Protein AF-A0A533V536-F1 (afdb_monomer)

Radius of gyration: 17.75 Å; Cα contacts (8 Å, |Δi|>4): 137; chains: 1; bounding box: 51×22×49 Å

Mean predicted aligned error: 4.49 Å

Solvent-accessible surface area (backbone atoms only — not comparable to full-atom values): 6912 Å² total; per-residue (Å²): 113,80,58,81,37,83,67,52,29,56,37,48,52,51,14,52,52,26,40,50,53,20,46,48,42,24,49,53,39,43,47,24,67,75,71,72,44,82,52,85,87,42,62,44,43,54,36,20,67,76,65,72,34,43,61,57,8,48,53,50,29,53,51,49,20,49,53,27,39,52,53,16,48,54,31,56,67,73,46,70,86,85,46,81,59,53,66,56,51,55,53,51,53,50,50,48,55,49,51,34,52,48,35,55,47,50,40,60,76,67,61,42,46,67,59,51,44,52,52,50,53,51,53,56,56,58,65,73,75,110

pLDDT: mean 92.48, std 9.75, range [44.91, 98.56]

Structure (mmCIF, N/CA/C/O backbone):
data_AF-A0A533V536-F1
#
_entry.id   AF-A0A533V536-F1
#
loop_
_atom_site.group_PDB
_atom_site.id
_atom_site.type_symbol
_atom_site.label_atom_id
_atom_site.label_alt_id
_atom_site.label_comp_id
_atom_site.label_asym_id
_atom_site.label_entity_id
_atom_site.label_seq_id
_atom_site.pdbx_PDB_ins_code
_atom_site.Cartn_x
_atom_site.Cartn_y
_atom_site.Cartn_z
_atom_site.occupancy
_atom_site.B_iso_or_equiv
_atom_site.auth_seq_id
_atom_site.auth_comp_id
_atom_site.auth_asym_id
_atom_site.auth_atom_id
_atom_site.pdbx_PDB_model_num
ATOM 1 N N . MET A 1 1 ? 10.601 7.431 -29.265 1.00 54.94 1 MET A N 1
ATOM 2 C CA . MET A 1 1 ? 11.005 6.945 -27.924 1.00 54.94 1 MET A CA 1
ATOM 3 C C . MET A 1 1 ? 10.477 5.536 -27.743 1.00 54.94 1 MET A C 1
ATOM 5 O O . MET A 1 1 ? 9.325 5.312 -28.085 1.00 54.94 1 MET A O 1
ATOM 9 N N . ALA A 1 2 ? 11.286 4.614 -27.218 1.00 57.59 2 ALA A N 1
ATOM 10 C CA . ALA A 1 2 ? 10.898 3.209 -27.036 1.00 57.59 2 ALA A CA 1
ATOM 11 C C . ALA A 1 2 ? 9.645 3.020 -26.150 1.00 57.59 2 ALA A C 1
ATOM 13 O O . ALA A 1 2 ? 8.898 2.075 -26.355 1.00 57.59 2 ALA A O 1
ATOM 14 N N . LEU A 1 3 ? 9.366 3.957 -25.233 1.00 62.12 3 LEU A N 1
ATOM 15 C CA . LEU A 1 3 ? 8.179 3.942 -24.366 1.00 62.12 3 LEU A CA 1
ATOM 16 C C . LEU A 1 3 ? 6.879 4.430 -25.029 1.00 62.12 3 LEU A C 1
ATOM 18 O O . LEU A 1 3 ? 5.830 4.283 -24.426 1.00 62.12 3 LEU A O 1
ATOM 22 N N . ASN A 1 4 ? 6.904 5.000 -26.240 1.00 72.12 4 ASN A N 1
ATOM 23 C CA . ASN A 1 4 ? 5.678 5.495 -26.899 1.00 72.12 4 ASN A CA 1
ATOM 24 C C . ASN A 1 4 ? 4.942 4.424 -27.713 1.00 72.12 4 ASN A C 1
ATOM 26 O O . ASN A 1 4 ? 3.909 4.717 -28.312 1.00 72.12 4 ASN A O 1
ATOM 30 N N . LEU A 1 5 ? 5.477 3.205 -27.778 1.00 76.12 5 LEU A N 1
ATOM 31 C CA . LEU A 1 5 ? 4.921 2.122 -28.578 1.00 76.12 5 LEU A CA 1
ATOM 32 C C . LEU A 1 5 ? 4.514 0.963 -27.670 1.00 76.12 5 LEU A C 1
ATOM 34 O O . LEU A 1 5 ? 5.230 0.598 -26.734 1.00 76.12 5 LEU A O 1
ATOM 38 N N . SER A 1 6 ? 3.352 0.384 -27.961 1.00 80.94 6 SER A N 1
ATOM 39 C CA . SER A 1 6 ? 2.950 -0.895 -27.377 1.00 80.94 6 SER A CA 1
ATOM 40 C C . SER A 1 6 ? 3.942 -1.979 -27.837 1.00 80.94 6 SER A C 1
ATOM 42 O O . SER A 1 6 ? 4.389 -1.932 -28.988 1.00 80.94 6 SER A O 1
ATOM 44 N N . PRO A 1 7 ? 4.352 -2.923 -26.968 1.00 87.38 7 PRO A N 1
ATOM 45 C CA . PRO A 1 7 ? 3.818 -3.197 -25.626 1.00 87.38 7 PRO A CA 1
ATOM 46 C C . PRO A 1 7 ? 4.522 -2.459 -24.475 1.00 87.38 7 PRO A C 1
ATOM 48 O O . PRO A 1 7 ? 4.046 -2.491 -23.343 1.00 87.38 7 PRO A O 1
ATOM 51 N N . LEU A 1 8 ? 5.652 -1.793 -24.729 1.00 87.25 8 LEU A N 1
ATOM 52 C CA . LEU A 1 8 ? 6.481 -1.193 -23.674 1.00 87.25 8 LEU A CA 1
ATOM 53 C C . LEU A 1 8 ? 5.768 -0.059 -22.933 1.00 87.25 8 LEU A C 1
ATOM 55 O O . LEU A 1 8 ? 5.932 0.079 -21.721 1.00 87.25 8 LEU A O 1
ATOM 59 N N . ASN A 1 9 ? 4.957 0.718 -23.654 1.00 89.75 9 ASN A N 1
ATOM 60 C CA . ASN A 1 9 ? 4.137 1.769 -23.061 1.00 89.75 9 ASN A CA 1
ATOM 61 C C . ASN A 1 9 ? 3.159 1.205 -22.013 1.00 89.75 9 ASN A C 1
ATOM 63 O O . ASN A 1 9 ? 3.095 1.664 -20.872 1.00 89.75 9 ASN A O 1
ATOM 67 N N . ASP A 1 10 ? 2.449 0.143 -22.393 1.00 92.12 10 ASP A N 1
ATOM 68 C CA . ASP A 1 10 ? 1.419 -0.482 -21.565 1.00 92.12 10 ASP A CA 1
ATOM 69 C C . ASP A 1 10 ? 2.029 -1.105 -20.307 1.00 92.12 10 ASP A C 1
ATOM 71 O O . ASP A 1 10 ? 1.501 -0.943 -19.207 1.00 92.12 10 ASP A O 1
ATOM 75 N N . ILE A 1 11 ? 3.191 -1.752 -20.452 1.00 92.44 11 ILE A N 1
ATOM 76 C CA . ILE A 1 11 ? 3.960 -2.308 -19.332 1.00 92.44 11 ILE A CA 1
ATOM 77 C C . ILE A 1 11 ? 4.363 -1.199 -18.356 1.00 92.44 11 ILE A C 1
ATOM 79 O O . ILE A 1 11 ? 4.145 -1.329 -17.150 1.00 92.44 11 ILE A O 1
ATOM 83 N N . PHE A 1 12 ? 4.924 -0.097 -18.862 1.00 92.94 12 PHE A N 1
ATOM 84 C CA . PHE A 1 12 ? 5.347 1.018 -18.019 1.00 92.94 12 PHE A CA 1
ATOM 85 C C . PHE A 1 12 ? 4.163 1.627 -17.260 1.00 92.94 12 PHE A C 1
ATOM 87 O O . PHE A 1 12 ? 4.221 1.765 -16.036 1.00 92.94 12 PHE A O 1
ATOM 94 N N . HIS A 1 13 ? 3.069 1.945 -17.957 1.00 93.81 13 HIS A N 1
ATOM 95 C CA . HIS A 1 13 ? 1.881 2.525 -17.334 1.00 93.81 13 HIS A CA 1
ATOM 96 C C . HIS A 1 13 ? 1.236 1.590 -16.315 1.00 93.81 13 HIS A C 1
ATOM 98 O O . HIS A 1 13 ? 0.871 2.048 -15.232 1.00 93.81 13 HIS A O 1
ATOM 104 N N . LEU A 1 14 ? 1.149 0.291 -16.613 1.00 95.19 14 LEU A N 1
ATOM 105 C CA . LEU A 1 14 ? 0.659 -0.700 -15.662 1.00 95.19 14 LEU A CA 1
ATOM 106 C C . LEU A 1 14 ? 1.527 -0.718 -14.400 1.00 95.19 14 LEU A C 1
ATOM 108 O O . LEU A 1 14 ? 0.997 -0.632 -13.294 1.00 95.19 14 LEU A O 1
ATOM 112 N N . GLY A 1 15 ? 2.853 -0.772 -14.553 1.00 96.12 15 GLY A N 1
ATOM 113 C CA . GLY A 1 15 ? 3.778 -0.758 -13.422 1.00 96.12 15 GLY A CA 1
ATOM 114 C C . GLY A 1 15 ? 3.629 0.493 -12.556 1.00 96.12 15 GLY A C 1
ATOM 115 O O . GLY A 1 15 ? 3.536 0.397 -11.332 1.00 96.12 15 GLY A O 1
ATOM 116 N N . MET A 1 16 ? 3.537 1.670 -13.181 1.00 96.88 16 MET A N 1
ATOM 117 C CA . MET A 1 16 ? 3.344 2.932 -12.461 1.00 96.88 16 MET A C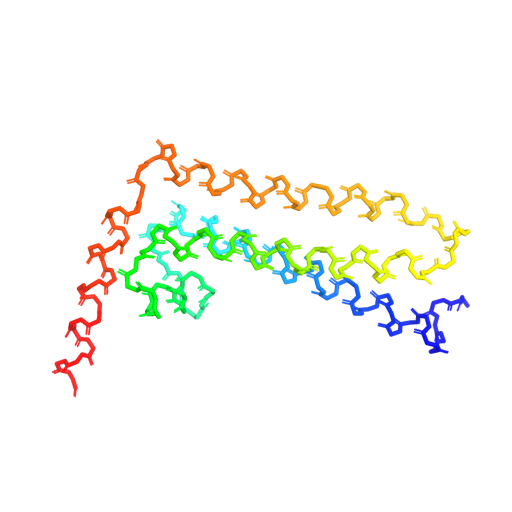A 1
ATOM 118 C C . MET A 1 16 ? 1.980 3.004 -11.768 1.00 96.88 16 MET A C 1
ATOM 120 O O . MET A 1 16 ? 1.906 3.454 -10.626 1.00 96.88 16 MET A O 1
ATOM 124 N N . ALA A 1 17 ? 0.913 2.515 -12.406 1.00 97.88 17 ALA A N 1
ATOM 125 C CA . ALA A 1 17 ? -0.413 2.452 -11.795 1.00 97.88 17 ALA A CA 1
ATOM 126 C C . ALA A 1 17 ? -0.406 1.563 -10.543 1.00 97.88 17 ALA A C 1
ATOM 128 O O . ALA A 1 17 ? -0.936 1.948 -9.504 1.00 97.88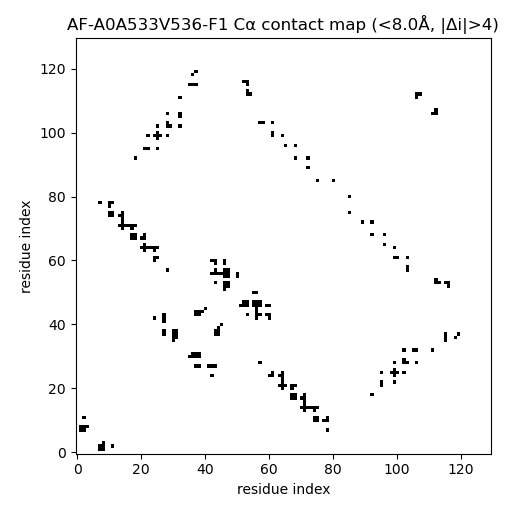 17 ALA A O 1
ATOM 129 N N . LYS A 1 18 ? 0.267 0.408 -10.591 1.00 98.19 18 LYS A N 1
ATOM 130 C CA . LYS A 1 18 ? 0.415 -0.472 -9.422 1.00 98.19 18 LYS A CA 1
ATOM 131 C C . LYS A 1 18 ? 1.249 0.165 -8.314 1.00 98.19 18 LYS A C 1
ATOM 133 O O . LYS A 1 18 ? 0.883 0.075 -7.145 1.00 98.19 18 LYS A O 1
ATOM 138 N N . ALA A 1 19 ? 2.322 0.874 -8.656 1.00 98.06 19 ALA A N 1
ATOM 139 C CA . ALA A 1 19 ? 3.075 1.640 -7.667 1.00 98.06 19 ALA A CA 1
ATOM 140 C C . ALA A 1 19 ? 2.205 2.721 -6.998 1.00 98.06 19 ALA A C 1
ATOM 142 O O . ALA A 1 19 ? 2.263 2.876 -5.779 1.00 98.06 19 ALA A O 1
ATOM 143 N N . ALA A 1 20 ? 1.355 3.416 -7.759 1.00 97.94 20 ALA A N 1
ATOM 144 C CA . ALA A 1 20 ? 0.426 4.409 -7.221 1.00 97.94 20 ALA A CA 1
ATOM 145 C C . ALA A 1 20 ? -0.618 3.787 -6.275 1.00 97.94 20 ALA A C 1
ATOM 147 O O . ALA A 1 20 ? -0.847 4.311 -5.187 1.00 97.94 20 ALA A O 1
ATOM 148 N N . GLU A 1 21 ? -1.186 2.631 -6.625 1.00 98.12 21 GLU A N 1
ATOM 149 C CA . GLU A 1 21 ? -2.083 1.874 -5.738 1.00 98.12 21 GLU A CA 1
ATOM 150 C C . GLU A 1 21 ? -1.385 1.453 -4.431 1.00 98.12 21 GLU A C 1
ATOM 152 O O . GLU A 1 21 ? -1.976 1.509 -3.352 1.00 98.12 21 GLU A O 1
ATOM 157 N N . CYS A 1 22 ? -0.099 1.083 -4.499 1.00 98.19 22 CYS A N 1
ATOM 158 C CA . CYS A 1 22 ? 0.707 0.791 -3.312 1.00 98.19 22 CYS A CA 1
ATOM 159 C C . CYS A 1 22 ? 0.847 2.013 -2.391 1.00 98.19 22 CYS A C 1
ATOM 161 O O . CYS A 1 22 ? 0.673 1.875 -1.178 1.00 98.19 22 CYS A O 1
ATOM 163 N N . VAL A 1 23 ? 1.118 3.198 -2.951 1.00 98.06 23 VAL A N 1
ATOM 164 C CA . VAL A 1 23 ? 1.135 4.461 -2.190 1.00 98.06 23 VAL A CA 1
ATOM 165 C 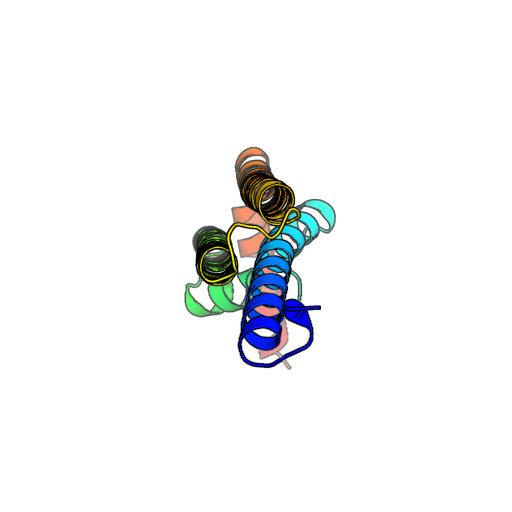C . VAL A 1 23 ? -0.233 4.721 -1.561 1.00 98.06 23 VAL A C 1
ATOM 167 O O . VAL A 1 23 ? -0.305 5.093 -0.393 1.00 98.06 23 VAL A O 1
ATOM 170 N N . GLY A 1 24 ? -1.317 4.442 -2.291 1.00 97.44 24 GLY A N 1
ATOM 171 C CA . GLY A 1 24 ? -2.687 4.529 -1.787 1.00 97.44 24 GLY A CA 1
ATOM 172 C C . GLY A 1 24 ? -2.899 3.745 -0.489 1.00 97.44 24 GLY A C 1
ATOM 173 O O . GLY A 1 24 ? -3.455 4.288 0.461 1.00 97.44 24 GLY A O 1
ATOM 174 N N . CYS A 1 25 ? -2.378 2.516 -0.392 1.00 97.81 25 CYS A N 1
ATOM 175 C CA . CYS A 1 25 ? -2.440 1.734 0.849 1.00 97.81 25 CYS A CA 1
ATOM 176 C C . CYS A 1 25 ? -1.725 2.419 2.026 1.00 97.81 25 CYS A C 1
ATOM 178 O O . CYS A 1 25 ? -2.189 2.328 3.162 1.00 97.81 25 CYS A O 1
ATOM 180 N N . GLY A 1 26 ? -0.596 3.089 1.778 1.00 97.81 26 GLY A N 1
ATOM 181 C CA . GLY A 1 26 ? 0.103 3.884 2.789 1.00 97.81 26 GLY A CA 1
ATOM 182 C C . GLY A 1 26 ? -0.684 5.120 3.208 1.00 97.81 26 GLY A C 1
ATOM 183 O O . GLY A 1 26 ? -0.860 5.341 4.405 1.00 97.81 26 GLY A O 1
ATOM 184 N N . ASN A 1 27 ? -1.240 5.848 2.236 1.00 97.94 27 ASN A N 1
ATOM 185 C CA . ASN A 1 27 ? -2.067 7.030 2.478 1.00 97.94 27 ASN A CA 1
ATOM 186 C C . ASN A 1 27 ? -3.298 6.689 3.327 1.00 97.94 27 ASN A C 1
ATOM 188 O O . ASN A 1 27 ? -3.666 7.448 4.209 1.00 97.94 27 ASN A O 1
ATOM 192 N N . GLU A 1 28 ? -3.923 5.528 3.119 1.00 97.75 28 GLU A N 1
ATOM 193 C CA . GLU A 1 28 ? -5.044 5.074 3.954 1.00 97.75 28 GLU A CA 1
ATOM 194 C C . GLU A 1 28 ? -4.638 4.851 5.422 1.00 97.75 28 GLU A C 1
ATOM 196 O O . GLU A 1 28 ? -5.449 5.058 6.327 1.00 97.75 28 GLU A O 1
ATOM 201 N N . MET A 1 29 ? -3.396 4.420 5.671 1.00 97.69 29 MET A N 1
ATOM 202 C CA . MET A 1 29 ? -2.857 4.248 7.023 1.00 97.69 29 MET A CA 1
ATOM 203 C C . MET A 1 29 ? -2.477 5.588 7.650 1.00 97.69 29 MET A C 1
ATOM 205 O O . MET A 1 29 ? -2.797 5.815 8.816 1.00 97.69 29 MET A O 1
ATOM 209 N N . GLU A 1 30 ? -1.848 6.480 6.885 1.00 97.94 30 GLU A N 1
ATOM 210 C CA . GLU A 1 30 ? -1.585 7.860 7.300 1.00 97.94 30 GLU A CA 1
ATOM 211 C C . GLU A 1 30 ? -2.882 8.579 7.670 1.00 97.94 30 GLU A C 1
ATOM 213 O O . GLU A 1 30 ? -3.021 9.055 8.798 1.00 97.94 30 GLU A O 1
ATOM 218 N N . ASP A 1 31 ? -3.860 8.576 6.761 1.00 96.56 31 ASP A N 1
ATOM 219 C CA . ASP A 1 31 ? -5.173 9.181 6.958 1.00 96.56 31 ASP A CA 1
ATOM 220 C C . ASP A 1 31 ? -5.816 8.634 8.235 1.00 96.56 31 ASP A C 1
ATOM 222 O O . ASP A 1 31 ? -6.351 9.405 9.030 1.00 96.56 31 ASP A O 1
ATOM 226 N N . ALA A 1 32 ? -5.725 7.324 8.490 1.00 96.19 32 ALA A N 1
ATOM 227 C CA . ALA A 1 32 ? -6.268 6.732 9.708 1.00 96.19 32 ALA A CA 1
ATOM 228 C C . ALA A 1 32 ? -5.565 7.219 10.981 1.00 96.19 32 ALA A C 1
ATOM 230 O O . ALA A 1 32 ? -6.230 7.507 11.979 1.00 96.19 32 ALA A O 1
ATOM 231 N N . VAL A 1 33 ? -4.236 7.344 10.955 1.00 96.19 33 VAL A N 1
ATOM 232 C CA . VAL A 1 33 ? -3.449 7.857 12.086 1.00 96.19 33 VAL A CA 1
ATOM 233 C C . VAL A 1 33 ? -3.740 9.336 12.346 1.00 96.19 33 VAL A C 1
ATOM 235 O O . VAL A 1 33 ? -3.852 9.730 13.506 1.00 96.19 33 VAL A O 1
ATOM 238 N N . VAL A 1 34 ? -3.849 10.148 11.293 1.00 95.19 34 VAL A N 1
ATOM 239 C CA . VAL A 1 34 ? -4.014 11.607 11.387 1.00 95.19 34 VAL A CA 1
ATOM 240 C C . VAL A 1 34 ? -5.456 11.993 11.715 1.00 95.19 34 VAL A C 1
ATOM 242 O O . VAL A 1 34 ? -5.683 12.819 12.594 1.00 95.19 34 VAL A O 1
ATOM 245 N N . SER A 1 35 ? -6.436 11.392 11.037 1.00 91.12 35 SER A N 1
ATOM 246 C CA . SER A 1 35 ? -7.858 11.719 11.218 1.00 91.12 35 SER A CA 1
ATOM 247 C C . SER A 1 35 ? -8.515 10.990 12.393 1.00 91.12 35 SER A C 1
ATOM 249 O O . SER A 1 35 ? -9.593 11.384 12.833 1.00 91.12 35 SER A O 1
ATOM 251 N N . GLY A 1 36 ? -7.902 9.913 12.896 1.00 90.75 36 GLY A N 1
ATOM 252 C CA . GLY A 1 36 ? -8.504 9.070 13.927 1.00 90.75 36 GLY A CA 1
ATOM 253 C C . GLY A 1 36 ? -9.669 8.209 13.415 1.00 90.75 36 GLY A C 1
ATOM 254 O O . GLY A 1 36 ? -10.483 7.738 14.208 1.00 90.75 36 GLY A O 1
ATOM 255 N N . GLY A 1 37 ? -9.774 7.957 12.110 1.00 90.44 37 GLY A N 1
ATOM 256 C CA . GLY A 1 37 ? -10.857 7.149 11.550 1.00 90.44 37 GLY A CA 1
ATOM 257 C C . GLY A 1 37 ? -10.431 6.299 10.362 1.00 90.44 37 GLY A C 1
ATOM 258 O O . GLY A 1 37 ? -9.516 6.638 9.626 1.00 90.44 37 GLY A O 1
ATOM 259 N N . ILE A 1 38 ? -11.127 5.182 10.141 1.00 93.38 38 ILE A N 1
ATOM 260 C CA . ILE A 1 38 ? -10.939 4.394 8.920 1.00 93.38 38 ILE A CA 1
ATOM 261 C C . ILE A 1 38 ? -11.682 5.095 7.776 1.00 93.38 38 ILE A C 1
ATOM 263 O O . ILE A 1 38 ? -12.901 5.257 7.836 1.00 93.38 38 ILE A O 1
ATOM 267 N N . LYS A 1 39 ? -10.949 5.489 6.731 1.00 91.25 39 LYS A N 1
ATOM 268 C CA . LYS A 1 39 ? -11.491 6.166 5.545 1.00 91.25 39 LYS A CA 1
ATOM 269 C C . LYS A 1 39 ? -12.522 5.309 4.802 1.00 91.25 39 LYS A C 1
ATOM 271 O O . LYS A 1 39 ? -12.403 4.083 4.749 1.00 91.25 39 LYS A O 1
ATOM 276 N N . ILE A 1 40 ? -13.508 5.957 4.184 1.00 88.19 40 ILE A N 1
ATOM 277 C CA . ILE A 1 40 ? -14.543 5.317 3.361 1.00 88.19 40 ILE A CA 1
ATOM 278 C C . ILE A 1 40 ? -14.522 5.938 1.952 1.00 88.19 40 ILE A C 1
ATOM 280 O O . ILE A 1 40 ? -14.653 7.158 1.857 1.00 88.19 40 ILE A O 1
ATOM 284 N N . PRO A 1 41 ? -14.413 5.145 0.868 1.00 89.88 41 PRO A N 1
ATOM 285 C CA . PRO A 1 41 ? -14.029 3.729 0.832 1.00 89.88 41 PRO A CA 1
ATOM 286 C C . PRO A 1 41 ? -12.513 3.546 1.047 1.00 89.88 41 PRO A C 1
ATOM 288 O O . PRO A 1 41 ? -11.733 4.447 0.747 1.00 89.88 41 PRO A O 1
ATOM 291 N N . SER A 1 42 ? -12.092 2.390 1.574 1.00 94.94 42 SER A N 1
ATOM 292 C CA . SER A 1 42 ? -10.666 2.046 1.725 1.00 94.94 42 SER A CA 1
ATOM 293 C C . SER A 1 42 ? -10.425 0.539 1.891 1.00 94.94 42 SER A C 1
ATOM 295 O O . SER A 1 42 ? -11.334 -0.199 2.301 1.00 94.94 42 SER A O 1
ATOM 297 N N . TRP A 1 43 ? -9.198 0.065 1.635 1.00 97.81 43 TRP A N 1
ATOM 298 C CA . TRP A 1 43 ? -8.817 -1.332 1.904 1.00 97.81 43 TRP A CA 1
ATOM 2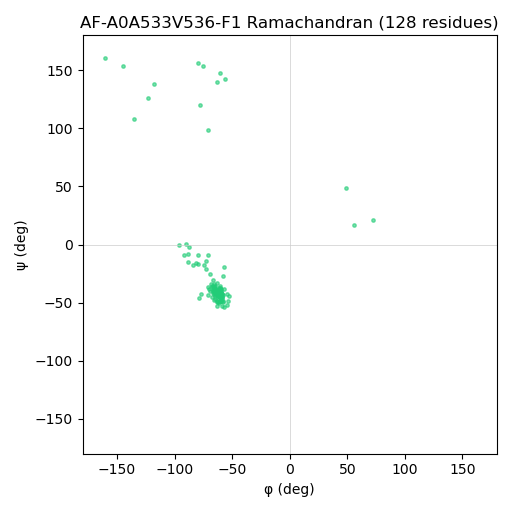99 C C . TRP A 1 43 ? -8.940 -1.724 3.383 1.00 97.81 43 TRP A C 1
ATOM 301 O O . TRP A 1 43 ? -9.519 -2.784 3.656 1.00 97.81 43 TRP A O 1
ATOM 311 N N . PRO A 1 44 ? -8.470 -0.912 4.358 1.00 97.12 44 PRO A N 1
ATOM 312 C CA . PRO A 1 44 ? -8.657 -1.219 5.769 1.00 97.12 44 PRO A CA 1
ATOM 313 C C . PRO A 1 44 ? -10.130 -1.377 6.143 1.00 97.12 44 PRO A C 1
ATOM 315 O O . PRO A 1 44 ? -10.453 -2.271 6.923 1.00 97.12 44 PRO A O 1
ATOM 318 N N . LEU A 1 45 ? -11.037 -0.572 5.575 1.00 96.00 45 LEU A N 1
ATOM 319 C CA . LEU A 1 45 ? -12.473 -0.716 5.822 1.00 96.00 45 LEU A CA 1
ATOM 320 C C . LEU A 1 45 ? -12.988 -2.064 5.319 1.00 96.00 45 LEU A C 1
ATOM 322 O O . LEU A 1 45 ? -13.594 -2.814 6.086 1.00 96.00 45 LEU A O 1
ATOM 326 N N . TYR A 1 46 ? -12.720 -2.378 4.051 1.00 96.44 46 TYR A N 1
ATOM 327 C CA . TYR A 1 46 ? -13.147 -3.631 3.435 1.00 96.44 46 TYR A CA 1
ATOM 328 C C . TYR A 1 46 ? -12.670 -4.842 4.246 1.00 96.44 46 TYR A C 1
ATOM 330 O O . TYR A 1 46 ? -13.476 -5.676 4.670 1.00 96.44 46 TYR A O 1
ATOM 338 N N . TYR A 1 47 ? -11.370 -4.911 4.548 1.00 97.75 47 TYR A N 1
ATOM 339 C CA . TYR A 1 47 ? -10.829 -6.022 5.322 1.00 97.75 47 TYR A CA 1
ATOM 340 C C . TYR A 1 47 ? -11.341 -6.043 6.762 1.00 97.75 47 TYR A C 1
ATOM 342 O O . TYR A 1 47 ? -11.504 -7.129 7.316 1.00 97.75 47 TYR A O 1
ATOM 350 N N . SER A 1 48 ? -11.643 -4.895 7.372 1.00 96.12 48 SER A N 1
ATOM 351 C CA . SER A 1 48 ? -12.207 -4.859 8.727 1.00 96.12 48 SER A CA 1
ATOM 352 C C . SER A 1 48 ? -13.608 -5.459 8.761 1.00 96.12 48 SER A C 1
ATOM 354 O O . SER A 1 48 ? -13.928 -6.202 9.686 1.00 96.12 48 SER A O 1
ATOM 356 N N . ILE A 1 49 ? -14.421 -5.200 7.733 1.00 93.75 49 ILE A N 1
ATOM 357 C CA . ILE A 1 49 ? -15.763 -5.777 7.599 1.00 93.75 49 ILE A CA 1
ATOM 358 C C . ILE A 1 49 ? -15.678 -7.297 7.411 1.00 93.75 49 ILE A C 1
ATOM 360 O O . ILE A 1 49 ? -16.366 -8.042 8.109 1.00 93.75 49 ILE A O 1
ATOM 364 N N . VAL A 1 50 ? -14.812 -7.764 6.506 1.00 95.75 50 VAL A N 1
ATOM 365 C CA . VAL A 1 50 ? -14.702 -9.193 6.169 1.00 95.75 50 VAL A CA 1
ATOM 366 C C . VAL A 1 50 ? -14.072 -10.003 7.306 1.00 95.75 50 VAL A C 1
ATOM 368 O O . VAL A 1 50 ? -14.559 -11.078 7.646 1.00 95.75 50 VAL A O 1
ATOM 371 N N . THR A 1 51 ? -13.002 -9.498 7.925 1.00 95.81 51 THR A N 1
ATOM 372 C CA . THR A 1 51 ? -12.261 -10.231 8.969 1.00 95.81 51 THR A CA 1
ATOM 373 C C . THR A 1 51 ? -12.803 -10.013 10.379 1.00 95.81 51 THR A C 1
ATOM 375 O O . THR A 1 51 ? -12.431 -10.750 11.290 1.00 95.81 51 THR A O 1
ATOM 378 N N . LYS A 1 52 ? -13.648 -8.991 10.583 1.00 95.12 52 LYS A N 1
ATOM 379 C CA . LYS A 1 52 ? -14.118 -8.512 11.897 1.00 95.12 52 LYS A CA 1
ATOM 380 C C . LYS A 1 52 ? -12.988 -8.132 12.867 1.00 95.12 52 LYS A C 1
ATOM 382 O O . LYS A 1 52 ? -13.230 -7.994 14.065 1.00 95.12 52 LYS A O 1
ATOM 387 N N . ASN A 1 53 ? -11.769 -7.940 12.363 1.00 96.31 53 ASN A N 1
ATOM 388 C CA . ASN A 1 53 ? -10.582 -7.633 13.150 1.00 96.31 53 ASN A CA 1
ATOM 389 C C . ASN A 1 53 ? -9.800 -6.498 12.478 1.00 96.31 53 ASN A C 1
ATOM 391 O O . ASN A 1 53 ? -9.148 -6.698 11.454 1.00 96.31 53 ASN A O 1
ATOM 395 N N . VAL A 1 54 ? -9.842 -5.307 13.076 1.00 96.62 54 VAL A N 1
ATOM 396 C CA . VAL A 1 54 ? -9.212 -4.107 12.512 1.00 96.62 54 VAL A CA 1
ATOM 397 C C . VAL A 1 54 ? -7.690 -4.240 12.437 1.00 96.62 54 VAL A C 1
ATOM 399 O O . VAL A 1 54 ? -7.090 -3.873 11.429 1.00 96.62 54 VAL A O 1
ATOM 402 N N . GLN A 1 55 ? -7.037 -4.820 13.445 1.00 97.19 55 GLN A N 1
ATOM 403 C CA . GLN A 1 55 ? -5.586 -5.020 13.393 1.00 97.19 55 GLN A CA 1
ATOM 404 C C . GLN A 1 55 ? -5.197 -5.926 12.218 1.00 97.19 55 GLN A C 1
ATOM 406 O O . GLN A 1 55 ? -4.255 -5.629 11.478 1.00 97.19 55 GLN A O 1
ATOM 411 N N . LYS A 1 56 ? -5.941 -7.020 12.018 1.00 97.88 56 LYS A N 1
ATOM 412 C CA . LYS A 1 56 ? -5.732 -7.919 10.883 1.00 97.88 56 LYS A CA 1
ATOM 413 C C . LYS A 1 56 ? -6.041 -7.229 9.557 1.00 97.88 56 LYS A C 1
ATOM 415 O O . LYS A 1 56 ? -5.331 -7.464 8.586 1.00 97.88 56 LYS A O 1
ATOM 420 N N . ALA A 1 57 ? -7.041 -6.356 9.517 1.00 97.75 57 ALA A N 1
ATOM 421 C CA . ALA A 1 57 ? -7.386 -5.595 8.327 1.00 97.75 57 ALA A CA 1
ATOM 422 C C . ALA A 1 57 ? -6.244 -4.694 7.854 1.00 97.75 57 ALA A C 1
ATOM 424 O O . ALA A 1 57 ? -5.852 -4.768 6.694 1.00 97.75 57 ALA A O 1
ATOM 425 N N . PHE A 1 58 ? -5.638 -3.925 8.758 1.00 97.94 58 PHE A N 1
ATOM 426 C CA . PHE A 1 58 ? -4.483 -3.090 8.421 1.00 97.94 58 PHE A CA 1
ATOM 427 C C . PHE A 1 58 ? -3.243 -3.913 8.038 1.00 97.94 58 PHE A C 1
ATOM 429 O O . PHE A 1 58 ? -2.507 -3.526 7.133 1.00 97.94 58 PHE A O 1
ATOM 436 N N . GLN A 1 59 ? -3.038 -5.090 8.645 1.00 98.25 59 GLN A N 1
ATOM 437 C CA . GLN A 1 59 ? -2.006 -6.029 8.180 1.00 98.25 59 GLN A CA 1
ATOM 438 C C . GLN A 1 59 ? -2.258 -6.483 6.737 1.00 98.25 59 GLN A C 1
ATOM 440 O O . GLN A 1 59 ? -1.324 -6.552 5.942 1.00 98.25 59 GLN A O 1
ATOM 445 N N . LEU A 1 60 ? -3.509 -6.799 6.392 1.00 98.50 60 LEU A N 1
ATOM 446 C CA . LEU A 1 60 ? -3.882 -7.196 5.036 1.00 98.50 60 LEU A CA 1
ATOM 447 C C . LEU A 1 60 ? -3.737 -6.040 4.043 1.00 98.50 60 LEU A C 1
ATOM 449 O O . LEU A 1 60 ? -3.281 -6.281 2.931 1.00 98.50 60 LEU A O 1
ATOM 453 N N . THR A 1 61 ? -4.032 -4.800 4.437 1.00 98.12 61 THR A N 1
ATOM 454 C CA . THR A 1 61 ? -3.757 -3.609 3.617 1.00 98.12 61 THR A CA 1
ATOM 455 C C . THR A 1 61 ? -2.264 -3.452 3.336 1.00 98.12 61 THR A C 1
ATOM 457 O O . THR A 1 61 ? -1.879 -3.243 2.188 1.00 98.12 61 THR A O 1
ATOM 460 N N . LEU A 1 62 ? -1.402 -3.639 4.341 1.00 98.31 62 LEU A N 1
ATOM 461 C CA . LEU A 1 62 ? 0.050 -3.608 4.142 1.00 98.31 62 LEU A CA 1
ATOM 462 C C . LEU A 1 62 ? 0.514 -4.703 3.164 1.00 98.31 62 LEU A C 1
ATOM 464 O O . LEU A 1 62 ? 1.305 -4.438 2.257 1.00 98.31 62 LEU A O 1
ATOM 468 N N . VAL A 1 63 ? -0.011 -5.925 3.308 1.00 98.38 63 VAL A N 1
ATOM 469 C CA . VAL A 1 63 ? 0.266 -7.037 2.382 1.00 98.38 63 VAL A CA 1
ATOM 470 C C . VAL A 1 63 ? -0.249 -6.725 0.974 1.00 98.38 63 VAL A C 1
ATOM 472 O O . VAL A 1 63 ? 0.453 -6.985 -0.000 1.00 98.38 63 VAL A O 1
ATOM 475 N N . LYS A 1 64 ? -1.437 -6.127 0.849 1.00 98.31 64 LYS A N 1
ATOM 476 C CA . LYS A 1 64 ? -2.018 -5.717 -0.434 1.00 98.31 64 LYS A CA 1
ATOM 477 C C . LYS A 1 64 ? -1.141 -4.680 -1.137 1.00 98.31 64 LYS A C 1
ATOM 479 O O . LYS A 1 64 ? -0.849 -4.851 -2.317 1.00 98.31 64 LYS A O 1
ATOM 484 N N . GLY A 1 65 ? -0.655 -3.680 -0.401 1.00 98.12 65 GLY A N 1
ATOM 485 C CA . GLY A 1 65 ? 0.318 -2.713 -0.905 1.00 98.12 65 GLY A CA 1
ATOM 486 C C . GLY A 1 65 ? 1.603 -3.389 -1.390 1.00 98.12 65 GLY A C 1
ATOM 487 O O . GLY A 1 65 ? 2.082 -3.081 -2.478 1.00 98.12 65 GLY A O 1
ATOM 488 N N . LYS A 1 66 ? 2.134 -4.370 -0.646 1.00 98.19 66 LYS A N 1
ATOM 489 C CA . LYS A 1 66 ? 3.309 -5.141 -1.085 1.00 98.19 66 LYS A CA 1
ATOM 490 C C . LYS A 1 66 ? 3.065 -5.872 -2.411 1.00 98.19 66 LYS A C 1
ATOM 492 O O . LYS A 1 66 ? 3.918 -5.800 -3.286 1.00 98.19 66 LYS A O 1
ATOM 497 N N . ILE A 1 67 ? 1.907 -6.515 -2.579 1.00 98.44 67 ILE A N 1
ATOM 498 C CA . ILE A 1 67 ? 1.542 -7.199 -3.833 1.00 98.44 67 ILE A CA 1
ATOM 499 C C . ILE A 1 67 ? 1.540 -6.210 -5.004 1.00 98.44 67 ILE A C 1
ATOM 501 O O . ILE A 1 67 ? 2.158 -6.481 -6.029 1.00 98.44 67 ILE A O 1
ATOM 505 N N . TYR A 1 68 ? 0.922 -5.037 -4.835 1.00 98.56 68 TYR A N 1
ATOM 506 C CA . TYR A 1 68 ? 0.951 -3.992 -5.860 1.00 98.56 68 TYR A CA 1
ATOM 507 C C . TYR A 1 68 ? 2.373 -3.544 -6.207 1.00 98.56 68 TYR A C 1
ATOM 509 O O . TYR A 1 68 ? 2.712 -3.390 -7.377 1.00 98.56 68 TYR A O 1
ATOM 517 N N . LEU A 1 69 ? 3.227 -3.365 -5.202 1.00 98.31 69 LEU A N 1
ATOM 518 C CA . LEU A 1 69 ? 4.606 -2.957 -5.433 1.00 98.31 69 LEU A CA 1
ATOM 519 C C . LEU A 1 69 ? 5.428 -4.043 -6.135 1.00 98.31 69 LEU A C 1
ATOM 521 O O . LEU A 1 69 ? 6.291 -3.728 -6.950 1.00 98.31 69 LEU A O 1
ATOM 525 N N . ASP A 1 70 ? 5.180 -5.314 -5.828 1.00 98.25 70 ASP A N 1
ATOM 526 C CA . ASP A 1 70 ? 5.863 -6.432 -6.472 1.00 98.25 70 ASP A CA 1
ATOM 527 C C . ASP A 1 70 ? 5.417 -6.578 -7.940 1.00 98.25 70 ASP A C 1
ATOM 529 O O . ASP A 1 70 ? 6.267 -6.752 -8.811 1.00 98.25 70 ASP A O 1
ATOM 533 N N . GLU A 1 71 ? 4.132 -6.364 -8.251 1.00 98.06 71 GLU A N 1
ATOM 534 C CA . GLU A 1 71 ? 3.653 -6.234 -9.638 1.00 98.06 71 GLU A CA 1
ATOM 535 C C . GLU A 1 71 ? 4.335 -5.063 -10.373 1.00 98.06 71 GLU A C 1
ATOM 537 O O . GLU A 1 71 ? 4.767 -5.211 -11.518 1.00 98.06 71 GLU A O 1
ATOM 542 N N . ALA A 1 72 ? 4.496 -3.913 -9.708 1.00 98.06 72 ALA A N 1
ATOM 543 C CA . ALA A 1 72 ? 5.180 -2.754 -10.278 1.00 98.06 72 ALA A CA 1
ATOM 544 C C . ALA A 1 72 ? 6.660 -3.030 -10.589 1.00 98.06 72 ALA A C 1
ATOM 546 O O . ALA A 1 72 ? 7.166 -2.607 -11.630 1.00 98.06 72 ALA A O 1
ATOM 547 N N . LYS A 1 73 ? 7.360 -3.760 -9.709 1.00 97.31 73 LYS A N 1
ATOM 548 C CA . LYS A 1 73 ? 8.756 -4.175 -9.925 1.00 97.31 73 LYS A CA 1
ATOM 549 C C . LYS A 1 73 ? 8.883 -5.126 -11.108 1.00 97.31 73 LYS A C 1
ATOM 551 O O . LYS A 1 73 ? 9.766 -4.914 -11.929 1.00 97.31 73 LYS A O 1
ATOM 556 N N . ILE A 1 74 ? 7.987 -6.111 -11.226 1.00 97.38 74 ILE A N 1
ATOM 557 C CA . ILE A 1 74 ? 7.968 -7.035 -12.370 1.00 97.38 74 ILE A CA 1
ATOM 558 C C . ILE A 1 74 ? 7.815 -6.245 -13.672 1.00 97.38 74 ILE A C 1
ATOM 560 O O . ILE A 1 74 ? 8.608 -6.422 -14.592 1.00 97.38 74 ILE A O 1
ATOM 564 N N . ALA A 1 75 ? 6.85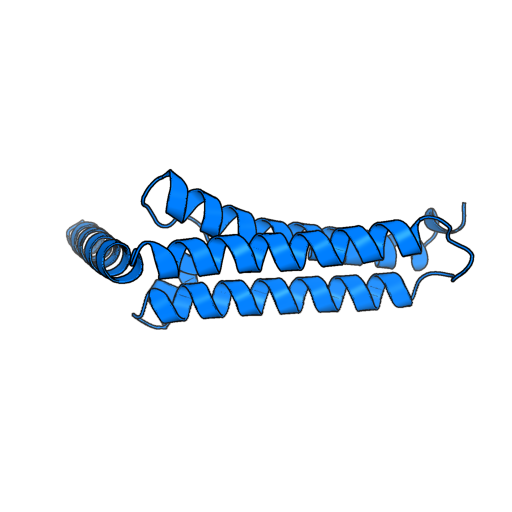2 -5.320 -13.731 1.00 95.81 75 ALA A N 1
ATOM 565 C CA . ALA A 1 75 ? 6.658 -4.468 -14.902 1.00 95.81 75 ALA A CA 1
ATOM 566 C C . ALA A 1 75 ? 7.903 -3.620 -15.218 1.00 95.81 75 ALA A C 1
ATOM 568 O O . ALA A 1 75 ? 8.296 -3.503 -16.375 1.00 95.81 75 ALA A O 1
ATOM 569 N N . LEU A 1 76 ? 8.563 -3.069 -14.196 1.00 94.75 76 LEU A N 1
ATOM 570 C CA . LEU A 1 76 ? 9.800 -2.311 -14.368 1.00 94.75 76 LEU A CA 1
ATOM 571 C C . LEU A 1 76 ? 10.945 -3.185 -14.901 1.00 94.75 76 LEU A C 1
ATOM 573 O O . LEU A 1 76 ? 11.702 -2.735 -15.759 1.00 94.75 76 LEU A O 1
ATOM 577 N N . ASP A 1 77 ? 11.077 -4.419 -14.418 1.00 94.25 77 ASP A N 1
ATOM 578 C CA . ASP A 1 77 ? 12.117 -5.355 -14.852 1.00 94.25 77 ASP A CA 1
ATOM 579 C C . ASP A 1 77 ? 11.907 -5.840 -16.296 1.00 94.25 77 ASP A C 1
ATOM 581 O O . ASP A 1 77 ? 12.889 -6.125 -16.974 1.00 94.25 77 ASP A O 1
ATOM 585 N N . MET A 1 78 ? 10.669 -5.836 -16.806 1.00 92.88 78 MET A N 1
ATOM 586 C CA . MET A 1 78 ? 10.358 -6.139 -18.213 1.00 92.88 78 MET A CA 1
ATOM 587 C C . MET A 1 78 ? 10.764 -5.030 -19.202 1.00 92.88 78 MET A C 1
ATOM 589 O O . MET A 1 78 ? 10.762 -5.262 -20.411 1.00 92.88 78 MET A O 1
ATOM 593 N N . LEU A 1 79 ? 11.078 -3.820 -18.727 1.00 91.31 79 LEU A N 1
ATOM 594 C CA . LEU A 1 79 ? 11.518 -2.720 -19.592 1.00 91.31 79 LEU A CA 1
ATOM 595 C C . LEU A 1 79 ? 13.002 -2.864 -19.974 1.00 91.31 79 LEU A C 1
ATOM 597 O O . LEU A 1 79 ? 13.760 -3.452 -19.204 1.00 91.31 79 LEU A O 1
ATOM 601 N N . PRO A 1 80 ? 13.457 -2.276 -21.098 1.00 90.75 80 PRO A N 1
ATOM 602 C CA . PRO A 1 80 ? 14.863 -2.319 -21.509 1.00 90.75 80 PRO A CA 1
ATOM 603 C C . PRO A 1 80 ? 15.816 -1.774 -20.436 1.00 90.75 80 PRO A C 1
ATOM 605 O O . PRO A 1 80 ? 15.493 -0.800 -19.749 1.00 90.75 80 PRO A O 1
ATOM 608 N N . ASP A 1 81 ? 16.991 -2.382 -20.284 1.00 87.50 81 ASP A N 1
ATOM 609 C CA . ASP A 1 81 ? 17.960 -2.015 -19.240 1.00 87.50 81 ASP A CA 1
ATOM 610 C C . ASP A 1 81 ? 18.665 -0.681 -19.505 1.00 87.50 81 ASP A C 1
ATOM 612 O O . ASP A 1 81 ? 19.115 -0.019 -18.571 1.00 87.50 81 ASP A O 1
ATOM 616 N N . GLU A 1 82 ? 18.680 -0.226 -20.757 1.00 88.38 82 GLU A N 1
ATOM 617 C CA . GLU A 1 82 ? 19.228 1.068 -21.172 1.00 88.38 82 GLU A CA 1
ATOM 618 C C . GLU A 1 82 ? 18.362 2.248 -20.700 1.00 88.38 82 GLU A C 1
ATOM 620 O O . GLU A 1 82 ? 18.751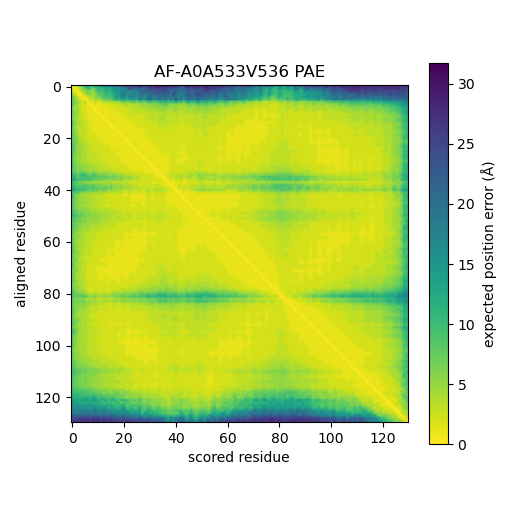 3.413 -20.823 1.00 88.38 82 GLU A O 1
ATOM 625 N N . LEU A 1 83 ? 17.169 1.969 -20.162 1.00 87.06 83 LEU A N 1
ATOM 626 C CA . LEU A 1 83 ? 16.256 2.984 -19.665 1.00 87.06 83 LEU A CA 1
ATOM 627 C C . LEU A 1 83 ? 16.807 3.595 -18.365 1.00 87.06 83 LEU A C 1
ATOM 629 O O . LEU A 1 83 ? 16.617 3.077 -17.264 1.00 87.06 83 LEU A O 1
ATOM 633 N N . THR A 1 84 ? 17.450 4.754 -18.496 1.00 89.00 84 THR A N 1
ATOM 634 C CA . THR A 1 84 ? 18.171 5.455 -17.415 1.00 89.00 84 THR A CA 1
ATOM 635 C C . THR A 1 84 ? 17.324 5.792 -16.186 1.00 89.00 84 THR A C 1
ATOM 637 O O . THR A 1 84 ? 17.869 6.006 -15.106 1.00 89.00 84 THR A O 1
ATOM 640 N N . VAL A 1 85 ? 15.994 5.809 -16.312 1.00 90.25 85 VAL A N 1
ATOM 641 C CA . VAL A 1 85 ? 15.067 6.062 -15.199 1.00 90.25 85 VAL A CA 1
ATOM 642 C C . VAL A 1 85 ? 14.835 4.826 -14.309 1.00 90.25 85 VAL A C 1
ATOM 644 O O . VAL A 1 85 ? 14.389 4.981 -13.172 1.00 90.25 85 VAL A O 1
ATOM 647 N N . LYS A 1 86 ? 15.166 3.600 -14.760 1.00 92.00 86 LYS A N 1
ATOM 648 C CA . LYS A 1 86 ? 14.940 2.355 -13.988 1.00 92.00 86 LYS A CA 1
ATOM 649 C C . LYS A 1 86 ? 15.554 2.398 -12.580 1.00 92.00 86 LYS A C 1
ATOM 651 O O . LYS A 1 86 ? 14.826 2.089 -11.636 1.00 92.00 86 LYS A O 1
ATOM 656 N N . PRO A 1 87 ? 16.827 2.799 -12.372 1.00 93.44 87 PRO A N 1
ATOM 657 C CA . PRO A 1 87 ? 17.412 2.871 -11.030 1.00 93.44 87 PRO A CA 1
ATOM 658 C C . PRO A 1 87 ? 16.672 3.842 -10.104 1.00 93.44 87 PRO A C 1
ATOM 660 O O . PRO A 1 87 ? 16.432 3.522 -8.940 1.00 93.44 87 PRO A O 1
ATOM 663 N N . PHE A 1 88 ? 16.252 4.996 -10.630 1.00 94.94 88 PHE A N 1
ATOM 664 C CA . PHE A 1 88 ? 15.470 5.970 -9.872 1.00 94.94 88 PHE A CA 1
ATOM 665 C C . PHE A 1 88 ? 14.106 5.401 -9.458 1.00 94.94 88 PHE A C 1
ATOM 667 O O . PHE A 1 88 ? 13.718 5.522 -8.300 1.00 94.94 88 PHE A O 1
ATOM 674 N N . LEU A 1 89 ? 13.407 4.710 -10.364 1.00 95.75 89 LEU A N 1
ATOM 675 C CA . LEU A 1 89 ? 12.129 4.063 -10.047 1.00 95.75 89 LEU A CA 1
ATOM 676 C C . LEU A 1 89 ? 12.289 2.932 -9.025 1.00 95.75 89 LEU A C 1
ATOM 678 O O . LEU A 1 89 ? 11.469 2.818 -8.119 1.00 95.75 89 LEU A O 1
ATOM 682 N N . LYS A 1 90 ? 13.369 2.141 -9.100 1.00 95.19 90 LYS A N 1
ATOM 683 C CA . LYS A 1 90 ? 13.687 1.121 -8.083 1.00 95.19 90 LYS A CA 1
ATOM 684 C C . LYS A 1 90 ? 13.885 1.748 -6.703 1.00 95.19 90 LYS A C 1
ATOM 686 O O . LYS A 1 90 ? 13.351 1.236 -5.719 1.00 95.19 90 LYS A O 1
ATOM 691 N N . PHE A 1 91 ? 14.602 2.870 -6.635 1.00 96.81 91 PHE A N 1
ATOM 692 C CA . PHE A 1 91 ? 14.746 3.636 -5.400 1.00 96.81 91 PHE A CA 1
ATOM 693 C C . PHE A 1 91 ? 13.395 4.169 -4.902 1.00 96.81 91 PHE A C 1
ATOM 695 O O . PHE A 1 91 ? 13.064 3.987 -3.734 1.00 96.81 91 PHE A O 1
ATOM 702 N N . LEU A 1 92 ? 12.577 4.751 -5.782 1.00 96.94 92 LEU A N 1
ATOM 703 C CA . LEU A 1 92 ? 11.249 5.249 -5.423 1.00 96.94 92 LEU A CA 1
ATOM 704 C C . LEU A 1 92 ? 10.341 4.130 -4.889 1.00 96.94 92 LEU A C 1
ATOM 706 O O . LEU A 1 92 ? 9.655 4.303 -3.890 1.00 96.94 92 LEU A O 1
ATOM 710 N N . PHE A 1 93 ? 10.361 2.944 -5.494 1.00 97.56 93 PHE A N 1
ATOM 711 C CA . PHE A 1 93 ? 9.588 1.805 -4.994 1.00 97.56 93 PHE A CA 1
ATOM 712 C C . PHE A 1 93 ? 10.032 1.380 -3.592 1.00 97.56 93 PHE A C 1
ATOM 714 O O . PHE A 1 93 ? 9.197 1.042 -2.750 1.00 97.56 93 PHE A O 1
ATOM 721 N N . LEU A 1 94 ? 11.336 1.435 -3.310 1.00 97.31 94 LEU A N 1
ATOM 722 C CA . LEU A 1 94 ? 11.855 1.183 -1.970 1.00 97.31 94 LEU A CA 1
ATOM 723 C C . LEU A 1 94 ? 11.313 2.207 -0.960 1.00 97.31 94 LEU A C 1
ATOM 725 O O . LEU A 1 94 ? 10.861 1.808 0.115 1.00 97.31 94 LEU A O 1
ATOM 729 N N . THR A 1 95 ? 11.289 3.502 -1.301 1.00 97.69 95 THR A N 1
ATOM 730 C CA . THR A 1 95 ? 10.752 4.529 -0.392 1.00 97.69 95 THR A CA 1
ATOM 731 C C . THR A 1 95 ? 9.262 4.332 -0.119 1.00 97.69 95 THR A C 1
ATOM 733 O O . THR A 1 95 ? 8.857 4.428 1.037 1.00 97.69 95 THR A O 1
ATOM 736 N N . VAL A 1 96 ? 8.464 3.950 -1.123 1.00 97.88 96 VAL A N 1
ATOM 737 C CA . VAL A 1 96 ? 7.038 3.614 -0.943 1.00 97.88 96 VAL A CA 1
ATOM 738 C C . VAL A 1 96 ? 6.858 2.437 0.020 1.00 97.88 96 VAL A C 1
ATOM 740 O O . VAL A 1 96 ? 6.028 2.494 0.928 1.00 97.88 96 VAL A O 1
ATOM 743 N N . SER A 1 97 ? 7.676 1.387 -0.107 1.00 97.31 97 SER A N 1
ATOM 744 C CA . SER A 1 97 ? 7.638 0.258 0.831 1.00 97.31 97 SER A CA 1
ATOM 745 C C . SER A 1 97 ? 7.911 0.699 2.273 1.00 97.31 97 SER A C 1
ATOM 747 O O . SER A 1 97 ? 7.241 0.233 3.198 1.00 97.31 97 SER A O 1
ATOM 749 N N . HIS A 1 98 ? 8.893 1.579 2.478 1.00 98.25 98 HIS A N 1
ATOM 750 C CA . HIS A 1 98 ? 9.223 2.103 3.803 1.00 98.25 98 HIS A CA 1
ATOM 751 C C . HIS A 1 98 ? 8.141 3.033 4.347 1.00 98.25 98 HIS A C 1
ATOM 753 O O . HIS A 1 98 ? 7.816 2.935 5.526 1.00 98.25 98 HIS A O 1
ATOM 759 N N . TYR A 1 99 ? 7.556 3.879 3.501 1.00 98.44 99 TYR A N 1
ATOM 760 C CA . TYR A 1 99 ? 6.446 4.761 3.851 1.00 98.44 99 TYR A CA 1
ATOM 761 C C . TYR A 1 99 ? 5.238 3.965 4.374 1.00 98.44 99 TYR A C 1
ATOM 763 O O . TYR A 1 99 ? 4.760 4.213 5.483 1.00 98.44 99 TYR A O 1
ATOM 771 N N . ASN A 1 100 ? 4.817 2.919 3.656 1.00 98.38 100 ASN A N 1
ATOM 772 C CA . ASN A 1 100 ? 3.711 2.061 4.092 1.00 98.38 100 ASN A CA 1
ATOM 773 C C . ASN A 1 100 ? 4.023 1.362 5.426 1.00 98.38 100 ASN A C 1
ATOM 775 O O . ASN A 1 100 ? 3.187 1.310 6.332 1.00 98.38 100 ASN A O 1
ATOM 779 N N . GLN A 1 101 ? 5.240 0.826 5.560 1.00 98.38 101 GLN A N 1
ATOM 780 C CA . GLN A 1 101 ? 5.669 0.140 6.777 1.00 98.38 101 GLN A CA 1
ATOM 781 C C . GLN A 1 101 ? 5.757 1.094 7.975 1.00 98.38 101 GLN A C 1
ATOM 783 O O . GLN A 1 101 ? 5.418 0.702 9.095 1.00 98.38 101 GLN A O 1
ATOM 788 N N . TYR A 1 102 ? 6.209 2.327 7.744 1.00 98.50 102 TYR A N 1
ATOM 789 C CA . TYR A 1 102 ? 6.304 3.372 8.753 1.00 98.50 102 TYR A CA 1
ATOM 790 C C . TYR A 1 102 ? 4.932 3.664 9.359 1.00 98.50 102 TYR A C 1
ATOM 792 O O . TYR A 1 102 ? 4.773 3.535 10.573 1.00 98.50 102 TYR A O 1
ATOM 800 N N . TRP A 1 103 ? 3.921 3.948 8.534 1.00 98.38 103 TRP A N 1
ATOM 801 C CA . TRP A 1 103 ? 2.586 4.264 9.044 1.00 98.38 103 TRP A CA 1
ATOM 802 C C . TRP A 1 103 ? 1.936 3.095 9.772 1.00 98.38 103 TRP A C 1
ATOM 804 O O . TRP A 1 103 ? 1.373 3.274 10.851 1.00 98.38 103 TRP A O 1
ATOM 814 N N . PHE A 1 104 ? 2.101 1.874 9.266 1.00 98.25 104 PHE A N 1
ATOM 815 C CA . PHE A 1 104 ? 1.630 0.691 9.979 1.00 98.25 104 PHE A CA 1
ATOM 816 C C . PHE A 1 104 ? 2.295 0.524 11.360 1.00 98.25 104 PHE A C 1
ATOM 818 O O . PHE A 1 104 ? 1.647 0.133 12.337 1.00 98.25 104 PHE A O 1
ATOM 825 N N . ASN A 1 105 ? 3.590 0.831 11.467 1.00 98.25 105 ASN A N 1
ATOM 826 C CA . ASN A 1 105 ? 4.308 0.797 12.739 1.00 98.25 105 ASN A CA 1
ATOM 827 C C . ASN A 1 105 ? 3.877 1.932 13.674 1.00 98.25 105 ASN A C 1
ATOM 829 O O . ASN A 1 105 ? 3.745 1.694 14.873 1.00 98.25 105 ASN A O 1
ATOM 833 N N . GLU A 1 106 ? 3.593 3.125 13.152 1.00 98.00 106 GLU A N 1
ATOM 834 C CA . GLU A 1 106 ? 3.037 4.231 13.937 1.00 98.00 106 GLU A CA 1
ATOM 835 C C . GLU A 1 106 ? 1.691 3.860 14.567 1.00 98.00 106 GLU A C 1
ATOM 837 O O . GLU A 1 106 ? 1.472 4.125 15.750 1.00 98.00 106 GLU A O 1
ATOM 842 N N . MET A 1 107 ? 0.820 3.170 13.827 1.00 97.12 107 MET A N 1
ATOM 843 C CA . MET A 1 107 ? -0.452 2.671 14.361 1.00 97.12 107 MET A CA 1
ATOM 844 C C . MET A 1 107 ? -0.261 1.697 15.526 1.00 97.12 107 MET A C 1
ATOM 846 O O . MET A 1 107 ? -0.979 1.780 16.522 1.00 97.12 107 MET A O 1
ATOM 850 N N . LYS A 1 108 ? 0.716 0.784 15.410 1.00 96.75 108 LYS A N 1
ATOM 851 C CA . LYS A 1 108 ? 1.091 -0.139 16.492 1.00 96.75 108 LYS A CA 1
ATOM 852 C C . LYS A 1 108 ? 1.654 0.608 17.693 1.00 96.75 108 LYS A C 1
ATOM 854 O O . LYS A 1 108 ? 1.251 0.338 18.816 1.00 96.75 108 LYS A O 1
ATOM 859 N N . ARG A 1 109 ? 2.575 1.544 17.457 1.00 97.31 109 ARG A N 1
ATOM 860 C CA . ARG A 1 109 ? 3.250 2.320 18.505 1.00 97.31 109 ARG A CA 1
ATOM 861 C C . ARG A 1 109 ? 2.262 3.140 19.334 1.00 97.31 109 ARG A C 1
ATOM 863 O O . ARG A 1 109 ? 2.467 3.303 20.530 1.00 97.31 109 ARG A O 1
ATOM 870 N N . ARG A 1 110 ? 1.209 3.655 18.697 1.00 96.31 110 ARG A N 1
ATOM 871 C CA . ARG A 1 110 ? 0.145 4.449 19.331 1.00 96.31 110 ARG A CA 1
ATOM 872 C C . ARG A 1 110 ? -1.036 3.612 19.843 1.00 96.31 110 ARG A C 1
ATOM 874 O O . ARG A 1 110 ? -1.984 4.195 20.350 1.00 96.31 110 ARG A O 1
ATOM 881 N N . ASP A 1 111 ? -0.994 2.288 19.676 1.00 95.75 111 ASP A N 1
ATOM 882 C CA . ASP A 1 111 ? -2.060 1.345 20.045 1.00 95.75 111 ASP A CA 1
ATOM 883 C C . ASP A 1 111 ? -3.465 1.757 19.551 1.00 95.75 111 ASP A C 1
ATOM 885 O O . ASP A 1 111 ? -4.445 1.798 20.292 1.00 95.75 111 ASP A O 1
ATOM 889 N N . LEU A 1 112 ? -3.578 2.109 18.263 1.00 96.06 112 LEU A N 1
ATOM 890 C CA . LEU A 1 112 ? -4.822 2.671 17.710 1.00 96.06 112 LEU A CA 1
ATOM 891 C C . LEU A 1 112 ? -5.883 1.619 17.348 1.00 96.06 112 LEU A C 1
ATOM 893 O O . LEU A 1 112 ? -7.053 1.955 17.152 1.00 96.06 112 LEU A O 1
ATOM 897 N N . PHE A 1 113 ? -5.513 0.340 17.237 1.00 96.38 113 PHE A N 1
ATOM 898 C CA . PHE A 1 113 ? -6.429 -0.696 16.743 1.00 96.38 113 PHE A CA 1
ATOM 899 C C . PHE A 1 113 ? -7.672 -0.907 17.624 1.00 96.38 113 PHE A C 1
ATOM 901 O O . PHE A 1 113 ? -8.761 -1.005 17.053 1.00 96.38 113 PHE A O 1
ATOM 908 N N . PRO A 1 114 ? -7.582 -0.941 18.972 1.00 96.19 114 PRO A N 1
ATOM 909 C CA . PRO A 1 114 ? -8.765 -1.063 19.825 1.00 96.19 114 PRO A CA 1
ATOM 910 C C . PRO A 1 114 ? -9.737 0.111 19.655 1.00 96.19 114 PRO A C 1
ATOM 912 O O . PRO A 1 114 ? -10.954 -0.083 19.603 1.00 96.19 114 PRO A O 1
ATOM 915 N N . TYR A 1 115 ? -9.201 1.326 19.511 1.00 95.38 115 TYR A N 1
ATOM 916 C CA . TYR A 1 115 ? -9.990 2.532 19.275 1.00 95.38 115 TYR A CA 1
ATOM 917 C C . TYR A 1 115 ? -10.759 2.449 17.949 1.00 95.38 115 TYR A C 1
ATOM 919 O O . TYR A 1 115 ? -11.981 2.617 17.921 1.00 95.38 115 TYR A O 1
ATOM 927 N N . PHE A 1 116 ? -10.078 2.081 16.862 1.00 95.50 116 PHE A N 1
ATOM 928 C CA . PHE A 1 116 ? -10.722 1.893 15.561 1.00 95.50 116 PHE A CA 1
ATOM 929 C C . PHE A 1 116 ? -11.753 0.760 15.563 1.00 95.50 116 PHE A C 1
ATOM 931 O O . PHE A 1 116 ? -12.825 0.911 14.977 1.00 95.50 116 PHE A O 1
ATOM 938 N N . GLN A 1 117 ? -11.477 -0.350 16.256 1.00 95.38 117 GLN A N 1
ATOM 939 C CA . GLN A 1 117 ? -12.415 -1.467 16.398 1.00 95.38 117 GLN A CA 1
ATOM 940 C C . GLN A 1 117 ? -13.721 -1.020 17.069 1.00 95.38 117 GLN A C 1
ATOM 942 O O . GLN A 1 117 ? -14.808 -1.359 16.596 1.00 95.3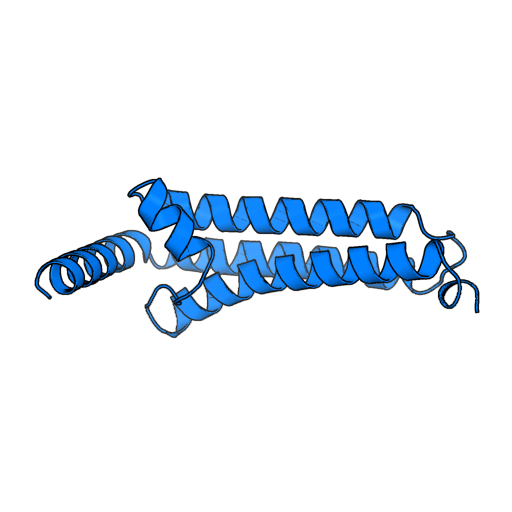8 117 GLN A O 1
ATOM 947 N N . LYS A 1 118 ? -13.621 -0.235 18.149 1.00 93.75 118 LYS A N 1
ATOM 948 C CA . LYS A 1 118 ? -14.782 0.313 18.858 1.00 93.75 118 LYS A CA 1
ATOM 949 C C . LYS A 1 118 ? -15.591 1.251 17.962 1.00 93.75 118 LYS A C 1
ATOM 951 O O . LYS A 1 118 ? -16.807 1.089 17.864 1.00 93.75 118 LYS A O 1
ATOM 956 N N . ASN A 1 119 ? -14.931 2.198 17.297 1.00 90.31 119 ASN A N 1
ATOM 957 C CA . ASN A 1 119 ? -15.604 3.177 16.443 1.00 90.31 119 ASN A CA 1
ATOM 958 C C . ASN A 1 119 ? -16.323 2.510 15.269 1.00 90.31 119 ASN A C 1
ATOM 960 O O . ASN A 1 119 ? -17.490 2.801 15.020 1.00 90.31 119 ASN A O 1
ATOM 964 N N . LEU A 1 120 ? -15.671 1.552 14.605 1.00 89.56 120 LEU A N 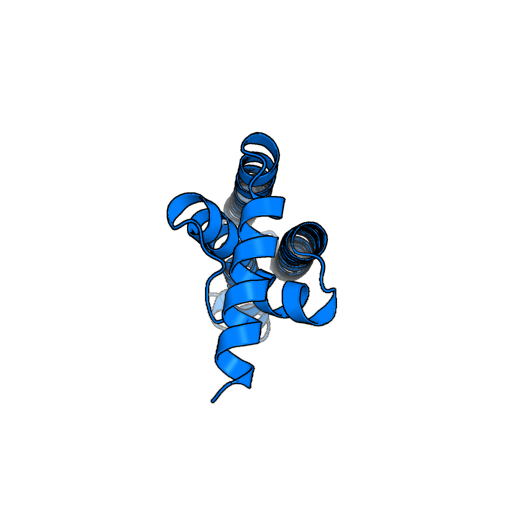1
ATOM 965 C CA . LEU A 1 120 ? -16.272 0.821 13.494 1.00 89.56 120 LEU A CA 1
ATOM 966 C C . LEU A 1 120 ? -17.529 0.049 13.927 1.00 89.56 120 LEU A C 1
ATOM 968 O O . LEU A 1 120 ? -18.534 0.057 13.217 1.00 89.56 120 LEU A O 1
ATOM 972 N N . ALA A 1 121 ? -17.504 -0.587 15.103 1.00 86.38 121 ALA A N 1
ATOM 973 C CA . ALA A 1 121 ? -18.660 -1.309 15.631 1.00 86.38 121 ALA A CA 1
ATOM 974 C C . ALA A 1 121 ? -19.860 -0.381 15.891 1.00 86.38 121 ALA A C 1
ATOM 976 O O . ALA A 1 121 ? -20.998 -0.753 15.597 1.00 86.38 121 ALA A O 1
ATOM 977 N N . ILE A 1 122 ? -19.610 0.831 16.400 1.00 82.19 122 ILE A N 1
ATOM 978 C CA . ILE A 1 122 ? -20.644 1.858 16.604 1.00 82.19 122 ILE A CA 1
ATOM 979 C C . ILE A 1 122 ? -21.240 2.278 15.257 1.00 82.19 122 ILE A C 1
ATOM 981 O O . ILE A 1 122 ? -22.460 2.265 15.099 1.00 82.19 122 ILE A O 1
ATOM 985 N N . THR A 1 123 ? -20.396 2.582 14.268 1.00 82.56 123 THR A N 1
ATOM 986 C CA . THR A 1 123 ? -20.843 2.987 12.929 1.00 82.56 123 THR A CA 1
ATOM 987 C C . THR A 1 123 ? -21.705 1.912 12.262 1.00 82.56 123 THR A C 1
ATOM 989 O O . THR A 1 123 ? -22.779 2.226 11.758 1.00 82.56 123 THR A O 1
ATOM 992 N N . ILE A 1 124 ? -21.294 0.637 12.318 1.00 80.75 124 ILE A N 1
ATOM 993 C CA . ILE A 1 124 ? -22.060 -0.489 11.748 1.00 80.75 124 ILE A CA 1
ATOM 994 C C . ILE A 1 124 ? -23.390 -0.705 12.482 1.00 80.75 124 ILE A C 1
ATOM 996 O O . ILE A 1 124 ? -24.387 -1.082 11.870 1.00 80.75 124 ILE A O 1
ATOM 1000 N N . LYS A 1 125 ? -23.428 -0.504 13.804 1.00 76.81 125 LYS A N 1
ATOM 1001 C CA . LYS A 1 125 ? -24.675 -0.621 14.569 1.00 76.81 125 LYS A CA 1
ATOM 1002 C C . LYS A 1 125 ? -25.670 0.470 14.166 1.00 76.81 125 LYS A C 1
ATOM 1004 O O . LYS A 1 125 ? -26.844 0.170 13.985 1.00 76.81 125 LYS A O 1
ATOM 1009 N N . ASN A 1 126 ? -25.193 1.700 13.989 1.00 77.12 126 ASN A N 1
ATOM 1010 C CA . ASN A 1 126 ? -26.030 2.836 13.612 1.00 77.12 126 ASN A CA 1
ATOM 1011 C C . ASN A 1 126 ? -26.565 2.720 12.178 1.00 77.12 126 ASN A C 1
ATOM 1013 O O . ASN A 1 126 ? -27.703 3.103 11.936 1.00 77.12 126 ASN A O 1
ATOM 1017 N N . SER A 1 127 ? -25.799 2.141 11.247 1.00 73.19 127 SER A N 1
ATOM 1018 C CA . SER A 1 127 ? -26.261 1.934 9.868 1.00 73.19 127 SER A CA 1
ATOM 1019 C C . SER A 1 127 ? -27.283 0.805 9.702 1.00 73.19 127 SER A C 1
ATOM 1021 O O . SER A 1 127 ? -27.958 0.761 8.684 1.00 73.19 127 SER A O 1
ATOM 1023 N N . LYS A 1 128 ? -27.413 -0.107 10.677 1.00 65.38 128 LYS A N 1
ATOM 1024 C CA . LYS A 1 128 ? -28.449 -1.162 10.695 1.00 65.38 128 LYS A CA 1
ATOM 1025 C C . LYS A 1 128 ? -29.764 -0.738 11.361 1.00 65.38 128 LYS A C 1
ATOM 1027 O O . LYS A 1 128 ? -30.705 -1.525 11.381 1.00 65.38 128 LYS A O 1
ATOM 1032 N N . LEU A 1 129 ? -29.791 0.438 11.987 1.00 52.91 129 LEU A N 1
ATOM 1033 C CA . LEU A 1 129 ? -30.971 1.013 12.646 1.00 52.91 129 LEU A CA 1
ATOM 1034 C C . LEU A 1 129 ? -31.728 2.001 11.737 1.00 52.91 129 LEU A C 1
ATOM 1036 O O . LEU A 1 129 ? -32.730 2.564 12.173 1.00 52.91 129 LEU A O 1
ATOM 1040 N N . GLN A 1 130 ? -31.239 2.209 10.512 1.00 4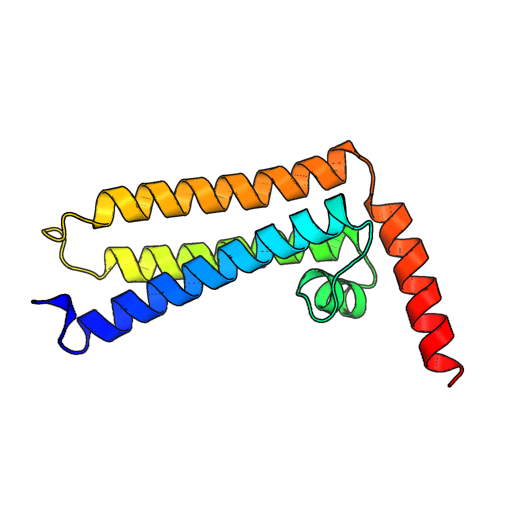4.91 130 GLN A N 1
ATOM 1041 C CA . GLN A 1 130 ? -31.908 2.909 9.412 1.00 44.91 130 GLN A CA 1
ATOM 1042 C C . GLN A 1 130 ? -32.422 1.884 8.403 1.00 44.91 130 GLN A C 1
ATOM 1044 O O . GLN A 1 130 ? -33.488 2.155 7.813 1.00 44.91 130 GLN A O 1
#

Nearest PDB structures (foldseek):
  3lf9-assembly1_A  TM=3.755E-01  e=3.520E+00  synthetic construct
  8w6e-assembly1_A  TM=3.567E-01  e=7.866E+00  artificial sequences
  8w6f-assembly1_A  TM=3.827E-01  e=8.300E+00  artificial sequences

Secondary structure (DSSP, 8-state):
-GGGSTTHHHHHHHHHHHHHHHHHHHHHHHHHHHHSS--SS-HHHHHHHHHS-HHHHHHHHHHHHHHHHHHHHHHHHTS-TT-TTHHHHHHHHHHHHHHHHHHHHHHHHTT-HHHHHHHHHHHHHHHT--

Sequence (130 aa):
MALNLSPLNDIFHLGMAKAAECVGCGNEMEDAVVSGGIKIPSWPLYYSIVTKNVQKAFQLTLVKGKIYLDEAKIALDMLPDELTVKPFLKFLFLTVSHYNQYWFNEMKRRDLFPYFQKNLAITIKNSKLQ

Foldseek 3Di:
DVCVDPPLVVLLVLLVVLLVVLLLLLVQLVCCLVVVERDPPDQLLVQCVVVVFSLVSNVVSLVSSVVSLVSSLVSLVPHDPPPPCSVVVVVVSVVSNVSSVVSNVVCVVVVSRVVHSVVSVVVVVVVVVD